Protein 7PT5 (pdb70)

Sequence (118 aa):
GDLKRSLRNLEQVLRLLNYPEEVDCVGLIKGDPAASLPIISYSFTSYSPYVTELIESNVENDLRFIDAVYKLLRDQFNYKPILTKKQFIQCGFAEWKIQIVCDILNCVKKHKELSSLQ

Solvent-accessible surface area: 7388 Å² total

B-factor: mean 103.08, std 33.43, range [52.42, 224.09]

InterPro domains:
  IPR029157 Centrosomal CEP44 domain [PF15007] (5-128)
  IPR033603 Centrosomal protein of 44kDa [PTHR31477] (1-388)

Nearest PDB structures (foldseek):
  7pt5-assembly1_A  TM=1.009E+00  e=4.781E-17  Homo sapiens
  3hop-assembly2_B  TM=5.836E-01  e=2.864E+00  Homo sapiens

Foldseek 3Di:
DDQVVLVVLLVVLCVVQVPPDDAPVVCLVFLALVRLLVLLVCLQCPRAPQSVVVLVPDDDVCLRVLVSLQVCCCPPQVDHQPDDSVSNNDTDPSSSSSVVSSVSSVSSVSRVVRVVVD

Secondary structure (DSSP, 8-state):
--HHHHHHHHHHHHHHHT--SP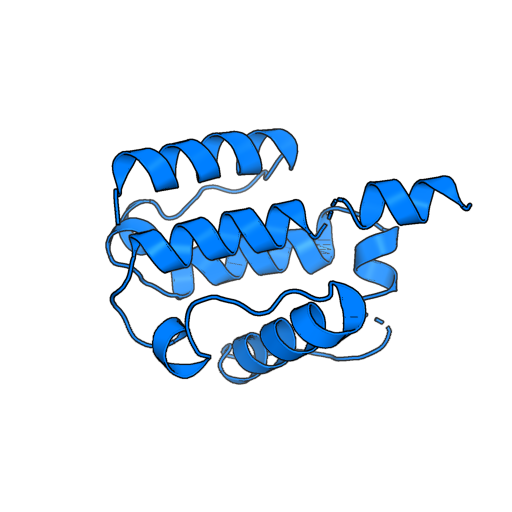P-HHHHHTT-HHHHHHHHHHIIIII-HHHHHH--------HHHHHHHHHHHHHTS----SS-HHHHHSS--HHHHHHHHHHHHHH--HHHHHHH--

Organism: Homo sapiens (NCBI:txid9606)

GO terms:
  GO:0008017 microtubule binding (F, IDA)
  GO:0000922 spindle pole (C, IDA)
  GO:0005813 centrosome (C, IDA)
  GO:0005814 centriole (C, IDA)
  GO:0007099 centriole replication (P, IDA)
  GO:0030496 midbody (C, TAS)
  GO:0010457 centriole-centriole cohesion (P, IMP)
  GO:0007098 centrosome cycle (P, IMP)
  GO:0005515 protein binding (F, IPI)
  GO:0036064 ciliary basal body (C, IDA)

Structure (mmCIF, N/CA/C/O backbone):
data_7PT5
#
_entry.id   7PT5
#
_cell.length_a   33.949
_cell.length_b   33.949
_cell.length_c   243.359
_cell.angle_alpha   90.000
_cell.angle_beta   90.000
_cell.angle_gamma   90.000
#
_symmetry.space_group_name_H-M   'P 41 21 2'
#
loop_
_entity.id
_entity.type
_entity.pdbx_description
1 polymer 'Centrosomal protein of 44 kDa'
2 water water
#
loop_
_atom_site.group_PDB
_atom_site.id
_atom_site.type_symbol
_atom_site.label_atom_id
_atom_site.label_alt_id
_atom_site.label_comp_id
_atom_site.label_asym_id
_atom_site.label_entity_id
_atom_site.label_seq_id
_atom_site.pdbx_PDB_ins_code
_atom_site.Cartn_x
_atom_site.Cartn_y
_atom_site.Cartn_z
_atom_site.occupancy
_atom_site.B_iso_or_equiv
_atom_site.auth_seq_id
_atom_site.auth_comp_id
_atom_site.auth_asym_id
_atom_site.auth_atom_id
_atom_site.pdbx_PDB_model_num
ATOM 1 N N . GLY A 1 9 ? 10.78290 40.89147 6.93011 1.000 130.99816 4 GLY A N 1
ATOM 2 C CA . GLY A 1 9 ? 9.52405 40.28281 6.53104 1.000 123.41965 4 GLY A CA 1
ATOM 3 C C . GLY A 1 9 ? 9.33205 40.29630 5.02801 1.000 122.35028 4 GLY A C 1
ATOM 4 O O . GLY A 1 9 ? 9.07665 41.34143 4.43542 1.000 127.68397 4 GLY A O 1
ATOM 5 N N . ASP A 1 10 ? 9.47606 39.12617 4.41285 1.000 117.72788 5 ASP A N 1
ATOM 6 C CA . ASP A 1 10 ? 9.23442 38.94731 2.98508 1.000 105.04500 5 ASP A CA 1
ATOM 7 C C . ASP A 1 10 ? 8.28735 37.76440 2.85509 1.000 88.98238 5 ASP A C 1
ATOM 8 O O . ASP A 1 10 ? 8.70829 36.61693 3.00832 1.000 89.56114 5 ASP A O 1
ATOM 13 N N . LEU A 1 11 ? 7.01488 38.04657 2.57496 1.000 81.24205 6 LEU A N 1
ATOM 14 C CA . LEU A 1 11 ? 6.01346 36.98609 2.56138 1.000 74.36204 6 LEU A CA 1
ATOM 15 C C . LEU A 1 11 ? 6.35956 35.90448 1.54530 1.000 66.29833 6 LEU A C 1
ATOM 16 O O . LEU A 1 11 ? 6.21095 34.70899 1.82614 1.000 64.19089 6 LEU A O 1
ATOM 21 N N . LYS A 1 12 ? 6.85457 36.30258 0.37220 1.000 66.84288 7 LYS A N 1
ATOM 22 C CA . LYS A 1 12 ? 7.15292 35.33083 -0.67339 1.000 69.07226 7 LYS A CA 1
ATOM 23 C C . LYS A 1 12 ? 8.28847 34.40484 -0.25585 1.000 73.55798 7 LYS A C 1
ATOM 24 O O . LYS A 1 12 ? 8.19877 33.18539 -0.43381 1.000 78.20500 7 LYS A O 1
ATOM 30 N N . ARG A 1 13 ? 9.36439 34.96704 0.30547 1.000 80.25450 8 ARG A N 1
ATOM 31 C CA . ARG A 1 13 ? 10.46971 34.14346 0.78696 1.000 77.70515 8 ARG A CA 1
ATOM 32 C C . ARG A 1 13 ? 9.99528 33.14688 1.83660 1.000 72.03248 8 ARG A C 1
ATOM 33 O O . ARG A 1 13 ? 10.29197 31.95096 1.74561 1.000 71.21045 8 ARG A O 1
ATOM 41 N N . SER A 1 14 ? 9.24386 33.61800 2.83176 1.000 64.10527 9 SER A N 1
ATOM 42 C CA . SER A 1 14 ? 8.82307 32.73915 3.91769 1.000 64.58595 9 SER A CA 1
ATOM 43 C C . SER A 1 14 ? 7.94999 31.60398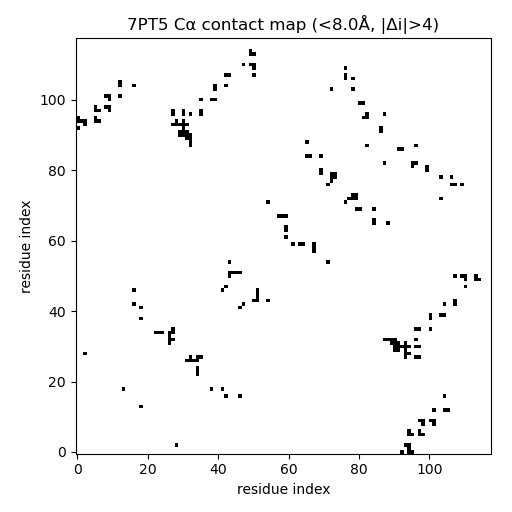 3.40049 1.000 60.22299 9 SER A C 1
ATOM 44 O O . SER A 1 14 ? 8.14738 30.43888 3.76708 1.000 65.91815 9 SER A O 1
ATOM 47 N N . LEU A 1 15 ? 6.98105 31.92540 2.54136 1.000 60.93773 10 LEU A N 1
ATOM 48 C CA . LEU A 1 15 ? 6.11871 30.89231 1.97489 1.000 60.85482 10 LEU A CA 1
ATOM 49 C C . LEU A 1 15 ? 6.91981 29.87287 1.17010 1.000 63.54707 10 LEU A C 1
ATOM 50 O O . LEU A 1 15 ? 6.60635 28.67772 1.18021 1.000 69.72611 10 LEU A O 1
ATOM 55 N N . ARG A 1 16 ? 7.94554 30.32328 0.45035 1.000 61.30582 11 ARG A N 1
ATOM 56 C CA . ARG A 1 16 ? 8.77993 29.37748 -0.28088 1.000 67.81389 11 ARG A CA 1
ATOM 57 C C . ARG A 1 16 ? 9.61534 28.52263 0.66641 1.000 72.03632 11 ARG A C 1
ATOM 58 O O . ARG A 1 16 ? 9.86437 27.34482 0.39066 1.000 72.10042 11 ARG A O 1
ATOM 66 N N . ASN A 1 17 ? 10.07057 29.09875 1.77902 1.000 71.03048 12 ASN A N 1
ATOM 67 C CA . ASN A 1 17 ? 10.77204 28.30187 2.77731 1.000 73.88262 12 ASN A CA 1
ATOM 68 C C . ASN A 1 17 ? 9.84419 27.25752 3.38247 1.000 70.92320 12 ASN A C 1
ATOM 69 O O . ASN A 1 17 ? 10.26721 26.13304 3.67179 1.000 72.87494 12 ASN A O 1
ATOM 74 N N . LEU A 1 18 ? 8.56986 27.60835 3.57168 1.000 66.82712 13 LEU A N 1
ATOM 75 C CA . LEU A 1 18 ? 7.63102 26.66461 4.17067 1.000 64.36079 13 LEU A CA 1
ATOM 76 C C . LEU A 1 18 ? 7.29634 25.53320 3.20900 1.000 72.48154 13 LEU A C 1
ATOM 77 O O . LEU A 1 18 ? 7.20636 24.37116 3.62020 1.000 75.74332 13 LEU A O 1
ATOM 82 N N . GLU A 1 19 ? 7.10108 25.85806 1.92594 1.000 73.63810 14 GLU A N 1
ATOM 83 C CA . GLU A 1 19 ? 6.87322 24.83231 0.91047 1.000 71.62185 14 GLU A CA 1
ATOM 84 C C . GLU A 1 19 ? 8.02770 23.83842 0.86190 1.000 72.80516 14 GLU A C 1
ATOM 85 O O . GLU A 1 19 ? 7.81117 22.62108 0.82388 1.000 71.61241 14 GLU A O 1
ATOM 91 N N . GLN A 1 20 ? 9.26376 24.33764 0.87353 1.000 83.23581 15 GLN A N 1
ATOM 92 C CA . GLN A 1 20 ? 10.41048 23.43637 0.85670 1.000 90.11975 15 GLN A CA 1
ATOM 93 C C . GLN A 1 20 ? 10.45918 22.58280 2.11883 1.000 87.28113 15 GLN A C 1
ATOM 94 O O . GLN A 1 20 ? 10.76443 21.38479 2.05668 1.000 90.09949 15 GLN A O 1
ATOM 100 N N . VAL A 1 21 ? 10.15110 23.18208 3.26996 1.000 75.70671 16 VAL A N 1
ATOM 101 C CA . VAL A 1 21 ? 10.22668 22.46226 4.53630 1.000 74.26953 16 VAL A CA 1
ATOM 102 C C . VAL A 1 21 ? 9.08738 21.45714 4.65413 1.000 73.95216 16 V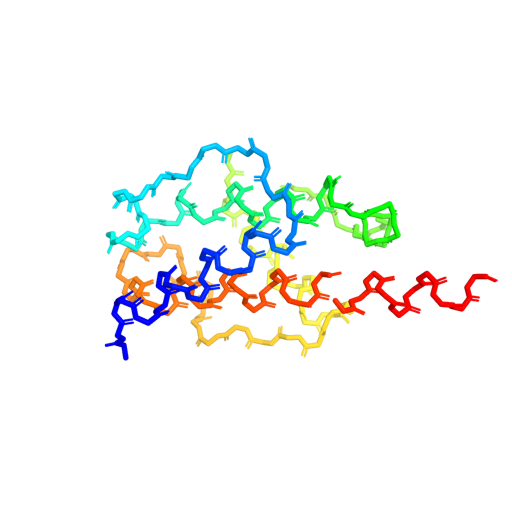AL A C 1
ATOM 103 O O . VAL A 1 21 ? 9.29232 20.31572 5.08195 1.000 79.68484 16 VAL A O 1
ATOM 107 N N . LEU A 1 22 ? 7.87275 21.85650 4.27385 1.000 68.36540 17 LEU A N 1
ATOM 108 C CA . LEU A 1 22 ? 6.76975 20.90480 4.23986 1.000 65.19863 17 LEU A CA 1
ATOM 109 C C . LEU A 1 22 ? 7.05116 19.76218 3.28139 1.000 70.39740 17 LEU A C 1
ATOM 110 O O . LEU A 1 22 ? 6.58337 18.63849 3.49707 1.000 71.28168 17 LEU A O 1
ATOM 115 N N . ARG A 1 23 ? 7.79459 20.02758 2.21053 1.000 75.50393 18 ARG A N 1
ATOM 116 C CA . ARG A 1 23 ? 8.13432 18.95286 1.29062 1.000 85.36164 18 ARG A CA 1
ATOM 117 C C . ARG A 1 23 ? 9.08950 17.96725 1.94951 1.000 85.93417 18 ARG A C 1
ATOM 118 O O . ARG A 1 23 ? 8.88317 16.75314 1.88886 1.000 88.18666 18 ARG A O 1
ATOM 126 N N . LEU A 1 24 ? 10.13198 18.47393 2.60624 1.000 85.46189 19 LEU A N 1
ATOM 127 C CA . LEU A 1 24 ? 11.09048 17.58985 3.25954 1.000 92.02339 19 LEU A CA 1
ATOM 128 C C . LEU A 1 24 ? 10.44726 16.79909 4.39382 1.000 96.53595 19 LEU A C 1
ATOM 129 O O . LEU A 1 24 ? 10.81606 15.64306 4.62805 1.000 99.02976 19 LEU A O 1
ATOM 134 N N . LEU A 1 25 ? 9.47934 17.39520 5.09769 1.000 91.95623 20 LEU A N 1
ATOM 135 C CA . LEU A 1 25 ? 8.77562 16.71296 6.18120 1.000 80.99765 20 LEU A CA 1
ATOM 136 C C . LEU A 1 25 ? 7.72185 15.72840 5.68476 1.000 82.67424 20 LEU A C 1
ATOM 137 O O . LEU A 1 25 ? 7.23567 14.90718 6.47689 1.000 83.80088 20 LEU A O 1
ATOM 142 N N . ASN A 1 26 ? 7.37092 15.79013 4.39760 1.000 90.45516 21 ASN A N 1
ATOM 143 C CA . ASN A 1 26 ? 6.27633 15.00158 3.83331 1.000 94.60127 21 ASN A CA 1
ATOM 144 C C . ASN A 1 26 ? 4.96823 15.26775 4.57531 1.000 89.15105 21 ASN A C 1
ATOM 145 O O . ASN A 1 26 ? 4.22650 14.34737 4.92607 1.000 92.51108 21 ASN A O 1
ATOM 150 N N . TYR A 1 27 ? 4.68624 16.54131 4.80693 1.000 82.03718 22 TYR A N 1
ATOM 151 C CA . TYR A 1 27 ? 3.43865 16.92952 5.44721 1.000 76.72930 22 TYR A CA 1
ATOM 152 C C . TYR A 1 27 ? 2.25928 16.53642 4.55872 1.000 75.47595 22 TYR A C 1
ATOM 153 O O . TYR A 1 27 ? 2.15499 17.03763 3.42916 1.000 78.53381 22 TYR A O 1
ATOM 162 N N . PRO A 1 28 ? 1.36193 15.66700 5.01684 1.000 74.47321 23 PRO A N 1
ATOM 163 C CA . PRO A 1 28 ? 0.31950 15.11158 4.14162 1.000 77.86975 23 PRO A CA 1
ATOM 164 C C . PRO A 1 28 ? -1.00567 15.85801 4.14007 1.000 80.30183 23 PRO A C 1
ATOM 165 O O . PRO A 1 28 ? -1.91802 15.44771 3.41536 1.000 88.81971 23 PRO A O 1
ATOM 169 N N . GLU A 1 29 ? -1.15267 16.92277 4.91215 1.000 80.77702 24 GLU A N 1
ATOM 170 C CA . GLU A 1 29 ? -2.42215 17.62534 4.99693 1.000 84.66582 24 GLU A CA 1
ATOM 171 C C . GLU A 1 29 ? -2.41946 18.87554 4.12578 1.000 86.01303 24 GLU A C 1
ATOM 172 O O . GLU A 1 29 ? -1.37562 19.34793 3.66783 1.000 82.92073 24 GLU A O 1
ATOM 178 N N . GLU A 1 30 ? -3.61601 19.40585 3.89497 1.000 94.29662 25 GLU A N 1
ATOM 179 C CA . GLU A 1 30 ? -3.74755 20.66002 3.17293 1.000 95.25220 25 GLU A CA 1
ATOM 180 C C . GLU A 1 30 ? -3.47863 21.83472 4.10333 1.000 87.21031 25 GLU A C 1
ATOM 181 O O . GLU A 1 30 ? -3.83821 21.81451 5.28372 1.000 85.60004 25 GLU A O 1
ATOM 187 N N . VAL A 1 31 ? -2.85209 22.86569 3.55335 1.000 80.04149 26 VAL A N 1
ATOM 188 C CA . VAL A 1 31 ? -2.34807 23.99786 4.31728 1.000 74.96308 26 VAL A CA 1
ATOM 189 C C . VAL A 1 31 ? -3.29772 25.17208 4.15016 1.000 79.38019 26 VAL A C 1
ATOM 190 O O . VAL A 1 31 ? -3.71124 25.49070 3.02778 1.000 84.88051 26 VAL A O 1
ATOM 194 N N . ASP A 1 32 ? -3.64980 25.81092 5.26681 1.000 79.81892 27 ASP A N 1
ATOM 195 C CA . ASP A 1 32 ? -4.51605 26.98441 5.23566 1.000 83.10638 27 ASP A CA 1
ATOM 196 C C . ASP A 1 32 ? -3.74099 28.20003 4.73524 1.000 83.26247 27 ASP A C 1
ATOM 197 O O . ASP A 1 32 ? -3.24695 28.99906 5.53775 1.000 85.47379 27 ASP A O 1
ATOM 202 N N . CYS A 1 33 ? -3.65701 28.36549 3.41379 1.000 88.37599 28 CYS A N 1
ATOM 203 C CA . CYS A 1 33 ? -2.83156 29.42320 2.84834 1.000 86.25024 28 CYS A CA 1
ATOM 204 C C . CYS A 1 33 ? -3.31817 30.79774 3.28599 1.000 84.36713 28 CYS A C 1
ATOM 205 O O . CYS A 1 33 ? -2.50666 31.67434 3.59529 1.000 82.78220 28 CYS A O 1
ATOM 208 N N . VAL A 1 34 ? -4.63675 31.00257 3.33061 1.000 81.32423 29 VAL A N 1
ATOM 209 C CA . VAL A 1 34 ? -5.17249 32.31357 3.69350 1.000 85.76602 29 VAL A CA 1
ATOM 210 C C . VAL A 1 34 ? -4.84337 32.64720 5.14325 1.000 84.93838 29 VAL A C 1
ATOM 211 O O . VAL A 1 34 ? -4.51397 33.79420 5.47385 1.000 85.97737 29 VAL A O 1
ATOM 215 N N . GLY A 1 35 ? -4.91737 31.65220 6.02907 1.000 80.47815 30 GLY A N 1
ATOM 216 C CA . GLY A 1 35 ? -4.62315 31.90180 7.43025 1.000 76.34410 30 GLY A CA 1
ATOM 217 C C . GLY A 1 35 ? -3.16584 32.24622 7.67702 1.000 72.05049 30 GLY A C 1
ATOM 218 O O . GLY A 1 35 ? -2.85584 33.11951 8.49240 1.000 75.12458 30 GLY A O 1
ATOM 219 N N . LEU A 1 36 ? -2.25160 31.56127 6.98649 1.000 64.05955 31 LEU A N 1
ATOM 220 C CA . LEU A 1 36 ? -0.83105 31.85765 7.14661 1.000 62.80445 31 LEU A CA 1
ATOM 221 C C . LEU A 1 36 ? -0.50824 33.27632 6.70013 1.000 66.38552 31 LEU A C 1
ATOM 222 O O . LEU A 1 36 ? 0.27167 33.98178 7.35222 1.000 74.61856 31 LEU A O 1
ATOM 227 N N . ILE A 1 37 ? -1.07298 33.70043 5.57160 1.000 64.49250 32 ILE A N 1
ATOM 228 C CA . ILE A 1 37 ? -0.80030 35.04519 5.08136 1.000 72.54506 32 ILE A CA 1
ATOM 229 C C . ILE A 1 37 ? -1.31464 36.08517 6.06585 1.000 77.45323 32 ILE A C 1
ATOM 230 O O . ILE A 1 37 ? -0.68118 37.12603 6.27965 1.000 78.13193 32 ILE A O 1
ATOM 235 N N . LYS A 1 38 ? -2.44842 35.81499 6.70197 1.000 77.82493 33 LYS A N 1
ATOM 236 C CA . LYS A 1 38 ? -2.98914 36.76029 7.66727 1.000 86.32360 33 LYS A CA 1
ATOM 237 C C . LYS A 1 38 ? -2.37719 36.60207 9.05412 1.000 90.71923 33 LYS A C 1
ATOM 238 O O . LYS A 1 38 ? -2.83984 37.25904 9.99538 1.000 93.86672 33 LYS A O 1
ATOM 244 N N . GLY A 1 39 ? -1.34742 35.76633 9.19323 1.000 85.39804 34 GLY A N 1
ATOM 245 C CA . GLY A 1 39 ? -0.72945 35.55670 10.48488 1.000 85.18064 34 GLY A CA 1
ATOM 246 C C . GLY A 1 39 ? -1.62347 34.88825 11.49848 1.000 86.38713 34 GLY A C 1
ATOM 247 O O . GLY A 1 39 ? -1.41944 35.05870 12.70430 1.000 90.63599 34 GLY A O 1
ATOM 248 N N . ASP A 1 40 ? -2.61694 34.14275 11.04546 1.000 86.87543 35 ASP A N 1
ATOM 249 C CA . ASP A 1 40 ? -3.52728 33.47334 11.95895 1.000 89.71228 35 ASP A CA 1
ATOM 250 C C . ASP A 1 40 ? -2.81976 32.29440 12.61406 1.000 87.52431 35 ASP A C 1
ATOM 251 O O . ASP A 1 40 ? -2.33191 31.40531 11.90332 1.000 89.80990 35 ASP A O 1
ATOM 256 N N . PRO A 1 41 ? -2.72621 32.24737 13.94508 1.000 88.86879 36 PRO A N 1
ATOM 257 C CA . PRO A 1 41 ? -2.10231 31.08046 14.59047 1.000 87.32258 36 PRO A CA 1
ATOM 258 C C . PRO A 1 41 ? -2.75745 29.76760 14.20820 1.000 93.87921 36 PRO A C 1
ATOM 259 O O . PRO A 1 41 ? -2.06571 28.74692 14.08587 1.000 91.33201 36 PRO A O 1
ATOM 263 N N . ALA A 1 42 ? -4.07592 29.77630 13.99151 1.000 97.41190 37 ALA A N 1
ATOM 264 C CA . ALA A 1 42 ? -4.81345 28.55844 13.67418 1.000 90.51724 37 ALA A CA 1
ATOM 265 C C . ALA A 1 42 ? -4.30162 27.86940 12.41815 1.000 81.33220 37 ALA A C 1
ATOM 266 O O . ALA A 1 42 ? -4.58438 26.68289 12.22044 1.000 79.57235 37 ALA A O 1
ATOM 268 N N . ALA A 1 43 ? -3.57216 28.58226 11.56012 1.000 73.71558 38 ALA A N 1
ATOM 269 C CA . ALA A 1 43 ? -2.98959 27.96777 10.37756 1.000 72.23870 38 ALA A CA 1
ATOM 270 C C . ALA A 1 43 ? -1.62268 27.35604 10.64254 1.000 66.14979 38 ALA A C 1
ATOM 271 O O . ALA A 1 43 ? -1.18588 26.48878 9.87519 1.000 66.66650 38 ALA A O 1
ATOM 273 N N . SER A 1 44 ? -0.94764 27.78131 11.70989 1.000 66.22133 39 SER A N 1
ATOM 274 C CA . SER A 1 44 ? 0.36796 27.26548 12.06563 1.000 63.43400 39 SER A CA 1
ATOM 275 C C . SER A 1 44 ? 0.28904 26.08779 13.02798 1.000 66.30001 39 SER A C 1
ATOM 276 O O . SER A 1 44 ? 1.08107 25.14436 12.92288 1.000 73.18222 39 SER A O 1
ATOM 279 N N . LEU A 1 45 ? -0.65230 26.12080 13.96627 1.000 66.86202 40 LEU A N 1
ATOM 280 C CA . LEU A 1 45 ? -0.69352 25.08313 14.99154 1.000 70.59684 40 LEU A CA 1
ATOM 281 C C . LEU A 1 45 ? -0.84737 23.66665 14.43936 1.000 70.09387 40 LEU A C 1
ATOM 282 O O . LEU A 1 45 ? -0.12250 22.77897 14.91560 1.000 78.09541 40 LEU A O 1
ATOM 287 N N . PRO A 1 46 ? -1.73255 23.37804 13.47475 1.000 68.60821 41 PRO A N 1
ATOM 288 C CA . PRO A 1 46 ? -1.80100 21.99704 12.96332 1.000 67.73374 41 PRO A CA 1
ATOM 289 C C . PRO A 1 46 ? -0.50139 21.51306 12.34357 1.000 65.41259 41 PRO A C 1
ATOM 290 O O . PRO A 1 46 ? -0.20369 20.31505 12.41910 1.000 73.16724 41 PRO A O 1
ATOM 294 N N . ILE A 1 47 ? 0.27810 22.40179 11.72553 1.000 63.00561 42 ILE A N 1
ATOM 295 C CA . ILE A 1 47 ? 1.54749 21.99152 11.13288 1.000 60.10813 42 ILE A CA 1
ATOM 296 C C . ILE A 1 47 ? 2.55716 21.64972 12.21955 1.000 63.30639 42 ILE A C 1
ATOM 297 O O . ILE A 1 47 ? 3.21406 20.60324 12.16929 1.000 65.28548 42 ILE A O 1
ATOM 302 N N . ILE A 1 48 ? 2.72434 22.54661 13.19792 1.000 62.45031 43 ILE A N 1
ATOM 303 C CA . ILE A 1 48 ? 3.59589 22.25205 14.33051 1.000 66.32940 43 ILE A CA 1
ATOM 304 C C . ILE A 1 48 ? 3.13627 20.97734 15.02131 1.000 72.54998 43 ILE A C 1
ATOM 305 O O . ILE A 1 48 ? 3.93974 20.07959 15.31295 1.000 75.27030 43 ILE A O 1
ATOM 310 N N . SER A 1 49 ? 1.82972 20.86762 15.27160 1.000 71.93694 44 SER A N 1
ATOM 311 C CA . SER A 1 49 ? 1.30368 19.69386 15.96204 1.000 78.00090 44 SER A CA 1
ATOM 312 C C . SER A 1 49 ? 1.63448 18.41348 15.20880 1.000 74.07203 44 SER A C 1
ATOM 313 O O . SER A 1 49 ? 2.03091 17.41337 15.81954 1.000 74.77251 44 SER A O 1
ATOM 316 N N . TYR A 1 50 ? 1.48247 18.42283 13.88219 1.000 66.15108 45 TYR A N 1
ATOM 317 C CA . TYR A 1 50 ? 1.81094 17.22916 13.10704 1.000 70.06967 45 TYR A CA 1
ATOM 318 C C . TYR A 1 50 ? 3.27471 16.84295 13.28097 1.000 66.58679 45 TYR A C 1
ATOM 319 O O . TYR A 1 50 ? 3.59686 15.65919 13.43272 1.000 65.72179 45 TYR A O 1
ATOM 328 N N . SER A 1 51 ? 4.17525 17.83264 13.26739 1.000 65.68281 46 SER A N 1
ATOM 329 C CA . SER A 1 51 ? 5.59849 17.52882 13.37078 1.000 69.02653 46 SER A CA 1
ATOM 330 C C . SER A 1 51 ? 5.95462 16.96714 14.74322 1.000 73.20370 46 SER A C 1
ATOM 331 O O . SER A 1 51 ? 6.94111 16.23319 14.87452 1.000 76.88614 46 SER A O 1
ATOM 334 N N . PHE A 1 52 ? 5.16007 17.28007 15.77035 1.000 67.61925 47 PHE A N 1
ATOM 335 C CA . PHE A 1 52 ? 5.42794 16.75185 17.10583 1.000 74.94779 47 PHE A CA 1
ATOM 336 C C . PHE A 1 52 ? 4.83605 15.36256 17.31197 1.000 76.46946 47 PHE A C 1
ATOM 337 O O . PHE A 1 52 ? 5.42023 14.54976 18.03506 1.000 85.10004 47 PHE A O 1
ATOM 345 N N . THR A 1 53 ? 3.68943 15.07162 16.69738 1.000 79.39571 48 THR A N 1
ATOM 346 C CA . THR A 1 53 ? 2.94424 13.84927 16.98040 1.000 88.09033 48 THR A CA 1
ATOM 347 C C . THR A 1 53 ? 3.11063 12.75973 15.93387 1.000 82.06027 48 THR A C 1
ATOM 348 O O . THR A 1 53 ? 2.97180 11.58123 16.26611 1.000 86.81897 48 THR A O 1
ATOM 352 N N . SER A 1 54 ? 3.39068 13.10981 14.68083 1.000 77.06461 49 SER A N 1
ATOM 353 C CA . SER A 1 54 ? 3.26142 12.15103 13.59356 1.000 78.44493 49 SER A CA 1
ATOM 354 C C . SER A 1 54 ? 4.47831 12.03687 12.68785 1.000 79.87286 49 SER A C 1
ATOM 355 O O . SER A 1 54 ? 4.50358 11.13306 11.84787 1.000 83.02325 49 SER A O 1
ATOM 358 N N . TYR A 1 55 ? 5.47694 12.91105 12.81441 1.000 79.34202 50 TYR A N 1
ATOM 359 C CA . TYR A 1 55 ? 6.60931 12.85615 11.89711 1.000 71.82156 50 TYR A CA 1
ATOM 360 C C . TYR A 1 55 ? 7.57181 11.73696 12.26830 1.000 77.98551 50 TYR A C 1
ATOM 361 O O . TYR A 1 55 ? 7.76762 10.79438 11.49480 1.000 84.34948 50 TYR A O 1
ATOM 370 N N . SER A 1 56 ? 8.17339 11.81313 13.45555 1.000 78.08090 51 SER A N 1
ATOM 371 C CA . SER A 1 56 ? 9.15503 10.80761 13.82755 1.000 83.70946 51 SER A CA 1
ATOM 372 C C . SER A 1 56 ? 8.71900 10.05996 15.08150 1.000 88.44738 51 SER A C 1
ATOM 373 O O . SER A 1 56 ? 8.13529 10.65997 15.98594 1.000 90.90666 51 SER A O 1
ATOM 376 N N . PRO A 1 57 ? 8.97144 8.75527 15.16714 1.000 91.67869 52 PRO A N 1
ATOM 377 C CA . PRO A 1 57 ? 8.69594 8.06068 16.43205 1.000 97.36700 52 PRO A CA 1
ATOM 378 C C . PRO A 1 57 ? 9.66759 8.43370 17.53559 1.000 102.91359 52 PRO A C 1
ATOM 379 O O . PRO A 1 57 ? 9.32211 8.31129 18.71674 1.000 109.82114 52 PRO A O 1
ATOM 383 N N . TYR A 1 58 ? 10.87207 8.88818 17.18378 1.000 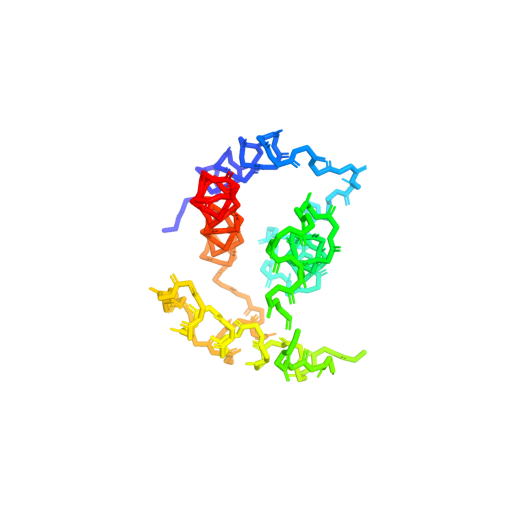106.29097 53 TYR A N 1
ATOM 384 C CA . TYR A 1 58 ? 11.85914 9.25698 18.19295 1.000 109.26262 53 TYR A CA 1
ATOM 385 C C . TYR A 1 58 ? 11.56179 10.63390 18.76926 1.000 103.22219 53 TYR A C 1
ATOM 386 O O . TYR A 1 58 ? 11.61142 10.83598 19.98783 1.000 108.87987 53 TYR A O 1
ATOM 395 N N . VAL A 1 59 ? 11.27346 11.60110 17.90290 1.000 92.16701 54 VAL A N 1
ATOM 396 C CA . VAL A 1 59 ? 10.91093 12.92992 18.37723 1.000 91.77544 54 VAL A CA 1
ATOM 397 C C . VAL A 1 59 ? 9.63193 12.86444 19.20265 1.000 97.80151 54 VAL A C 1
ATOM 398 O O . VAL A 1 59 ? 9.53772 13.46706 20.28017 1.000 105.53266 54 VAL A O 1
ATOM 402 N N . THR A 1 60 ? 8.64420 12.09728 18.73038 1.000 96.55704 55 THR A N 1
ATOM 403 C CA . THR A 1 60 ? 7.35009 12.03601 19.40409 1.000 95.82807 55 THR A CA 1
ATOM 404 C C . THR A 1 60 ? 7.44885 11.31905 20.74899 1.000 99.72923 55 THR A C 1
ATOM 405 O O . THR A 1 60 ? 6.73827 11.67238 21.69659 1.000 100.63989 55 THR A O 1
ATOM 409 N N . GLU A 1 61 ? 8.33288 10.32380 20.86440 1.000 101.86658 56 GLU A N 1
ATOM 410 C CA . GLU A 1 61 ? 8.51146 9.65533 22.15256 1.000 111.51737 56 GLU A CA 1
ATOM 411 C C . GLU A 1 61 ? 9.11863 10.60107 23.18150 1.000 110.70430 56 GLU A C 1
ATOM 412 O O . GLU A 1 61 ? 8.71784 10.60426 24.35246 1.000 116.79653 56 GLU A O 1
ATOM 418 N N . LEU A 1 62 ? 10.08964 11.41089 22.75792 1.000 106.39337 57 LEU A N 1
ATOM 419 C CA . LEU A 1 62 ? 10.68440 12.40134 23.64727 1.000 113.52040 57 LEU A CA 1
ATOM 420 C C . LEU A 1 62 ? 9.65496 13.42322 24.11371 1.000 113.80981 57 LEU A C 1
ATOM 421 O O . LEU A 1 62 ? 9.62772 13.79313 25.29324 1.000 124.75481 57 LEU A O 1
ATOM 426 N N . ILE A 1 63 ? 8.79879 13.88633 23.20328 1.000 104.30013 58 ILE A N 1
ATOM 427 C CA . ILE A 1 63 ? 7.85182 14.94364 23.53771 1.000 124.11142 58 ILE A CA 1
ATOM 428 C C . ILE A 1 63 ? 6.75736 14.41848 24.45768 1.000 156.78173 58 ILE A C 1
ATOM 429 O O . ILE A 1 63 ? 6.40457 15.06251 25.45271 1.000 152.21576 58 ILE A O 1
ATOM 442 N N . GLU A 1 65 ? 6.81953 12.23205 26.56549 1.000 188.43890 60 GLU A N 1
ATOM 443 C CA . GLU A 1 65 ? 7.32317 11.80061 27.85800 1.000 161.74956 60 GLU A CA 1
ATOM 444 C C . GLU A 1 65 ? 7.28765 12.90370 28.90782 1.000 154.09625 60 GLU A C 1
ATOM 445 O O . GLU A 1 65 ? 7.40289 12.60878 30.10202 1.000 161.71851 60 GLU A O 1
ATOM 451 N N . SER A 1 66 ? 7.12127 14.16041 28.50240 1.000 149.46048 61 SER A N 1
ATOM 452 C CA . SER A 1 66 ? 7.21041 15.28830 29.42564 1.000 168.54478 61 SER A CA 1
ATOM 453 C C . SER A 1 66 ? 5.86878 15.97635 29.61214 1.000 186.62528 61 SER A C 1
ATOM 454 O O . SER A 1 66 ? 5.30541 15.94541 30.71050 1.000 184.44612 61 SER A O 1
ATOM 457 N N . ASN A 1 67 ? 5.32487 16.60682 28.57295 1.000 196.68710 62 ASN A N 1
ATOM 458 C CA . ASN A 1 67 ? 4.16331 17.47377 28.70418 1.000 199.10595 62 ASN A CA 1
ATOM 459 C C . ASN A 1 67 ? 2.99333 16.95322 27.87576 1.000 197.73150 62 ASN A C 1
ATOM 460 O O . ASN A 1 67 ? 3.18103 16.30805 26.84010 1.000 192.89494 62 ASN A O 1
ATOM 465 N N . VAL A 1 68 ? 1.77956 17.24860 28.34457 1.000 198.85072 63 VAL A N 1
ATOM 466 C CA . VAL A 1 68 ? 0.53742 16.88038 27.67321 1.000 181.05597 63 VAL A CA 1
ATOM 467 C C . VAL A 1 68 ? -0.23729 18.15468 27.36160 1.000 170.00255 63 VAL A C 1
ATOM 468 O O . VAL A 1 68 ? -0.24969 19.09128 28.16780 1.000 172.18112 63 VAL A O 1
ATOM 472 N N . GLU A 1 69 ? -0.87902 18.18562 26.19282 1.000 162.46245 64 GLU A N 1
ATOM 473 C CA . GLU A 1 69 ? -1.64103 19.34745 25.71904 1.000 152.32325 64 GLU A CA 1
ATOM 474 C C . GLU A 1 69 ? -2.54790 19.95805 26.78160 1.000 157.15416 64 GLU A C 1
ATOM 475 O O . GLU A 1 69 ? -3.18769 20.98230 26.54447 1.000 156.71404 64 GLU A O 1
ATOM 481 N N . ASN A 1 74 ? -8.81983 23.57945 22.14311 1.000 171.49624 69 ASN A N 1
ATOM 482 C CA . ASN A 1 74 ? -8.32467 24.69566 22.94136 1.000 177.98354 69 ASN A CA 1
ATOM 483 C C . ASN A 1 74 ? -6.80105 24.65812 23.02434 1.000 179.02139 69 ASN A C 1
ATOM 484 O O . ASN A 1 74 ? -6.22114 23.72312 23.57928 1.000 175.44755 69 ASN A O 1
ATOM 489 N N . ASP A 1 75 ? -6.15953 25.69032 22.47176 1.000 181.88348 70 ASP A N 1
ATOM 490 C CA . ASP A 1 75 ? -4.71787 25.68757 22.25302 1.000 175.52727 70 ASP A CA 1
ATOM 491 C C . ASP A 1 75 ? -3.99132 26.83775 22.94147 1.000 175.38858 70 ASP A C 1
ATOM 492 O O . ASP A 1 75 ? -2.86513 27.16491 22.54572 1.000 170.29287 70 ASP A O 1
ATOM 497 N N . LEU A 1 76 ? -4.59646 27.46673 23.95204 1.000 178.28291 71 LEU A N 1
ATOM 498 C CA . LEU A 1 76 ? -3.86601 28.47191 24.71733 1.000 170.20450 71 LEU A CA 1
ATOM 499 C C . LEU A 1 76 ? -2.72695 27.83134 25.49906 1.000 162.13275 71 LEU A C 1
ATOM 500 O O . LEU A 1 76 ? -1.64738 28.41906 25.63360 1.000 162.21659 71 LEU A O 1
ATOM 505 N N . ARG A 1 77 ? -2.94802 26.62011 26.01697 1.000 160.30238 72 ARG A N 1
ATOM 506 C CA . ARG A 1 77 ? -1.86245 25.87295 26.64111 1.000 149.93964 72 ARG A CA 1
ATOM 507 C C . ARG A 1 77 ? -0.93195 25.27642 25.59516 1.000 130.32578 72 ARG A C 1
ATOM 508 O O . ARG A 1 77 ? 0.25461 25.06449 25.86792 1.000 129.45477 72 ARG A 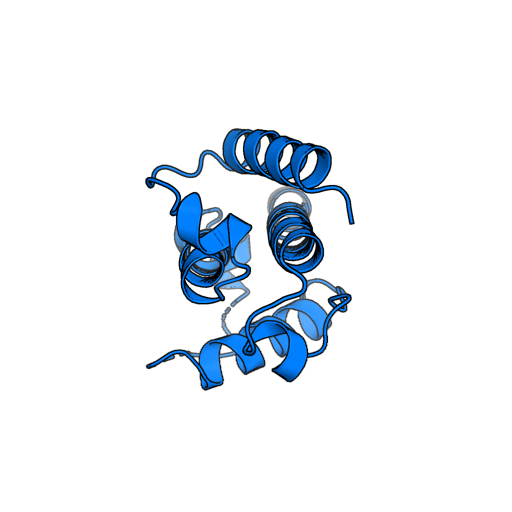O 1
ATOM 516 N N . PHE A 1 78 ? -1.45615 25.00429 24.39918 1.000 121.12176 73 PHE A N 1
ATOM 517 C CA . PHE A 1 78 ? -0.64752 24.42724 23.33149 1.000 114.41663 73 PHE A CA 1
ATOM 518 C C . PHE A 1 78 ? 0.53655 25.31932 22.98792 1.000 114.30732 73 PHE A C 1
ATOM 519 O O . PHE A 1 78 ? 1.65706 24.83126 22.80703 1.000 115.29906 73 PHE A O 1
ATOM 527 N N . ILE A 1 79 ? 0.30860 26.62947 22.88937 1.000 109.73932 74 ILE A N 1
ATOM 528 C CA . ILE A 1 79 ? 1.39710 27.54149 22.56101 1.000 106.11790 74 ILE A CA 1
ATOM 529 C C . ILE A 1 79 ? 2.42843 27.56199 23.67912 1.000 113.07672 74 ILE A C 1
ATOM 530 O O . ILE A 1 79 ? 3.63817 27.54355 23.42351 1.000 111.60699 74 ILE A O 1
ATOM 535 N N . ASP A 1 80 ? 1.97128 27.58072 24.93340 1.000 113.01348 75 ASP A N 1
ATOM 536 C CA . ASP A 1 80 ? 2.90344 27.56059 26.05541 1.000 126.06598 75 ASP A CA 1
ATOM 537 C C . ASP A 1 80 ? 3.72402 26.27709 26.06582 1.000 119.77930 75 ASP A C 1
ATOM 538 O O . ASP A 1 80 ? 4.93193 26.30390 26.33089 1.000 122.86147 75 ASP A O 1
ATOM 543 N N . ALA A 1 81 ? 3.08495 25.14200 25.77519 1.000 117.13848 76 ALA A N 1
ATOM 544 C CA . ALA A 1 81 ? 3.79296 23.86575 25.80376 1.000 115.54768 76 ALA A CA 1
ATOM 545 C C . ALA A 1 81 ? 4.81500 23.77276 24.67797 1.000 105.70311 76 ALA A C 1
ATOM 546 O O . ALA A 1 81 ? 5.92465 23.26506 24.87873 1.000 105.98990 76 ALA A O 1
ATOM 548 N N . VAL A 1 82 ? 4.45665 24.25826 23.48768 1.000 95.89147 77 VAL A N 1
ATOM 549 C CA . VAL A 1 82 ? 5.39145 24.26694 22.36610 1.000 89.93707 77 VAL A CA 1
ATOM 550 C C . VAL A 1 82 ? 6.61672 25.11130 22.69480 1.000 92.62099 77 VAL A C 1
ATOM 551 O O . VAL A 1 82 ? 7.75408 24.71019 22.41882 1.000 88.56118 77 VAL A O 1
ATOM 555 N N . TYR A 1 83 ? 6.40985 26.28537 23.30055 1.000 93.96304 78 TYR A N 1
ATOM 556 C CA . TYR A 1 83 ? 7.54060 27.14334 23.63766 1.000 95.01610 78 TYR A CA 1
ATOM 557 C C . TYR A 1 83 ? 8.46598 26.45714 24.63189 1.000 98.06296 78 TYR A C 1
ATOM 558 O O . TYR A 1 83 ? 9.68671 26.43980 24.44141 1.000 100.14976 78 TYR A O 1
ATOM 567 N N . LYS A 1 84 ? 7.90005 25.86054 25.68453 1.000 98.56899 79 LYS A N 1
ATOM 568 C CA . LYS A 1 84 ? 8.71035 25.12591 26.65030 1.000 100.60139 79 LYS A CA 1
ATOM 569 C C . LYS A 1 84 ? 9.43201 23.94977 25.99905 1.000 101.26367 79 LYS A C 1
ATOM 570 O O . LYS A 1 84 ? 10.59870 23.68418 26.31031 1.000 110.61539 79 LYS A O 1
ATOM 576 N N . LEU A 1 85 ? 8.75852 23.23280 25.09444 1.000 96.56459 80 LEU A N 1
ATOM 577 C CA . LEU A 1 85 ? 9.40657 22.11818 24.40832 1.000 94.81012 80 LEU A CA 1
ATOM 578 C C . LEU A 1 85 ? 10.60686 22.59219 23.59903 1.000 92.99559 80 LEU A C 1
ATOM 579 O O . LEU A 1 85 ? 11.69728 22.01511 23.69494 1.000 96.44710 80 LEU A O 1
ATOM 584 N N . LEU A 1 86 ? 10.42739 23.65514 22.80878 1.000 92.39670 81 LEU A N 1
ATOM 585 C CA . LEU A 1 86 ? 11.50347 24.15143 21.95647 1.000 95.47262 81 LEU A CA 1
ATOM 586 C C . LEU A 1 86 ? 12.69063 24.64930 22.76608 1.000 101.05967 81 LEU A C 1
ATOM 587 O O . LEU A 1 86 ? 13.83278 24.56154 22.30298 1.000 101.21032 81 LEU A O 1
ATOM 592 N N . ARG A 1 87 ? 12.44783 25.17389 23.96599 1.000 104.63678 82 ARG A N 1
ATOM 593 C CA . ARG A 1 87 ? 13.54870 25.66245 24.78347 1.000 111.69159 82 ARG A CA 1
ATOM 594 C C . ARG A 1 87 ? 14.31081 24.51390 25.43113 1.000 121.59965 82 ARG A C 1
ATOM 595 O O . ARG A 1 87 ? 15.54603 24.52810 25.46913 1.000 132.62803 82 ARG A O 1
ATOM 603 N N . ASP A 1 88 ? 13.59192 23.51009 25.93475 1.000 121.37605 83 ASP A N 1
ATOM 604 C CA . ASP A 1 88 ? 14.22329 22.41713 26.66694 1.000 125.30381 83 ASP A CA 1
ATOM 605 C C . ASP A 1 88 ? 14.83336 21.38535 25.72449 1.000 128.20308 83 ASP A C 1
ATOM 606 O O . ASP A 1 88 ? 16.02609 21.07367 25.81392 1.000 132.95221 83 ASP A O 1
ATOM 611 N N . GLN A 1 89 ? 14.02257 20.84574 24.81272 1.000 121.82474 84 GLN A N 1
ATOM 612 C CA . GLN A 1 89 ? 14.42013 19.70054 24.00373 1.000 116.26949 84 GLN A CA 1
ATOM 613 C C . GLN A 1 89 ? 15.16247 20.08821 22.73191 1.000 116.33748 84 GLN A C 1
ATOM 614 O O . GLN A 1 89 ? 16.04099 19.34029 22.28996 1.000 116.99465 84 GLN A O 1
ATOM 620 N N . PHE A 1 90 ? 14.83327 21.23182 22.12779 1.000 117.54206 85 PHE A N 1
ATOM 621 C CA . PHE A 1 90 ? 15.41575 21.63222 20.85356 1.000 115.92630 85 PHE A CA 1
ATOM 622 C C . PHE A 1 90 ? 16.31637 22.85507 20.94082 1.000 126.23426 85 PHE A C 1
ATOM 623 O O . PHE A 1 90 ? 16.89502 23.24303 19.91826 1.000 121.64953 85 PHE A O 1
ATOM 631 N N . ASN A 1 91 ? 16.43978 23.47470 22.11850 1.000 141.47059 86 ASN A N 1
ATOM 632 C CA . A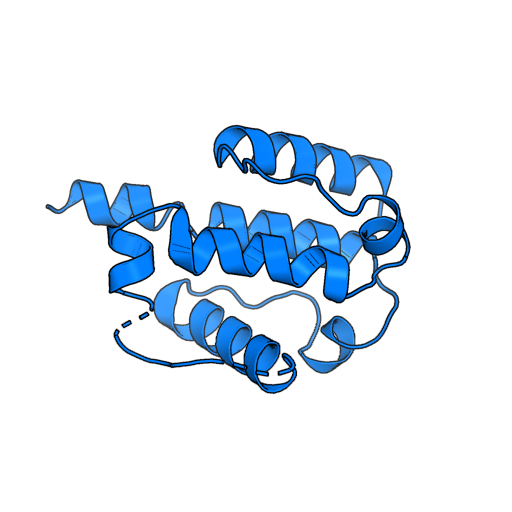SN A 1 91 ? 17.28902 24.65207 22.31116 1.000 148.51936 86 ASN A CA 1
ATOM 633 C C . ASN A 1 91 ? 16.94901 25.75675 21.31128 1.000 142.33087 86 ASN A C 1
ATOM 634 O O . ASN A 1 91 ? 17.83268 26.43154 20.77980 1.000 145.09753 86 ASN A O 1
ATOM 639 N N . TYR A 1 92 ? 15.65778 25.93909 21.04363 1.000 131.96292 87 TYR A N 1
ATOM 640 C CA . TYR A 1 92 ? 15.18639 26.95037 20.10670 1.000 117.20511 87 TYR A CA 1
ATOM 641 C C . TYR A 1 92 ? 14.32369 27.97082 20.83276 1.000 109.05116 87 TYR A C 1
ATOM 642 O O . TYR A 1 92 ? 13.34652 27.60711 21.49705 1.000 106.93346 87 TYR A O 1
ATOM 651 N N . LYS A 1 93 ? 14.68471 29.24381 20.69564 1.000 108.37885 88 LYS A N 1
ATOM 652 C CA . LYS A 1 93 ? 13.87222 30.34287 21.20306 1.000 113.86817 88 LYS A CA 1
ATOM 653 C C . LYS A 1 93 ? 13.21209 31.04797 20.02449 1.000 112.92170 88 LYS A C 1
ATOM 654 O O . LYS A 1 93 ? 13.91697 31.64484 19.19510 1.000 112.11956 88 LYS A O 1
ATOM 660 N N . PRO A 1 94 ? 11.88753 30.98969 19.88585 1.000 107.20124 89 PRO A N 1
ATOM 661 C CA . PRO A 1 94 ? 11.23322 31.65217 18.75251 1.000 100.68875 89 PRO A CA 1
ATOM 662 C C . PRO A 1 94 ? 11.44367 33.15873 18.77408 1.000 104.50634 89 PRO A C 1
ATOM 663 O O . PRO A 1 94 ? 11.68109 33.77235 19.81607 1.000 107.02081 89 PRO A O 1
ATOM 667 N N . ILE A 1 95 ? 11.34611 33.75421 17.58482 1.000 107.57038 90 ILE A N 1
ATOM 668 C CA . ILE A 1 95 ? 11.57941 35.18799 17.43873 1.000 107.59900 90 ILE A CA 1
ATOM 669 C C . ILE A 1 95 ? 10.44296 35.97808 18.07420 1.000 104.36064 90 ILE A C 1
ATOM 670 O O . ILE A 1 95 ? 10.66991 36.98967 18.74945 1.000 109.05998 90 ILE A O 1
ATOM 675 N N . LEU A 1 96 ? 9.20784 35.53121 17.87025 1.000 103.26721 91 LEU A N 1
ATOM 676 C CA . LEU A 1 96 ? 8.06112 36.13696 18.52355 1.000 102.15746 91 LEU A CA 1
ATOM 677 C C . LEU A 1 96 ? 7.89707 35.58191 19.93091 1.000 102.87141 91 LEU A C 1
ATOM 678 O O . LEU A 1 96 ? 8.26234 34.43681 20.21905 1.000 97.10690 91 LEU A O 1
ATOM 683 N N . THR A 1 97 ? 7.33225 36.40589 20.80807 1.000 107.67838 92 THR A N 1
ATOM 684 C CA . THR A 1 97 ? 6.94404 35.94013 22.12708 1.000 111.90293 92 THR A CA 1
ATOM 685 C C . THR A 1 97 ? 5.67398 35.10022 22.02104 1.000 110.38596 92 THR A C 1
ATOM 686 O O . THR A 1 97 ? 5.04409 35.00888 20.96256 1.000 107.53392 92 THR A O 1
ATOM 690 N N . LYS A 1 98 ? 5.29047 34.48166 23.14231 1.000 118.91713 93 LYS A N 1
ATOM 691 C CA . LYS A 1 98 ? 4.08012 33.66666 23.16707 1.000 114.97054 93 LYS A CA 1
ATOM 692 C C . LYS A 1 98 ? 2.85349 34.48811 22.78840 1.000 110.15947 93 LYS A C 1
ATOM 693 O O . LYS A 1 98 ? 1.96685 34.00157 22.07660 1.000 106.07903 93 LYS A O 1
ATOM 699 N N . LYS A 1 99 ? 2.78401 35.73808 23.25104 1.000 114.39186 94 LYS A N 1
ATOM 700 C CA . LYS A 1 99 ? 1.62293 36.56234 22.93959 1.000 119.36418 94 LYS A CA 1
ATOM 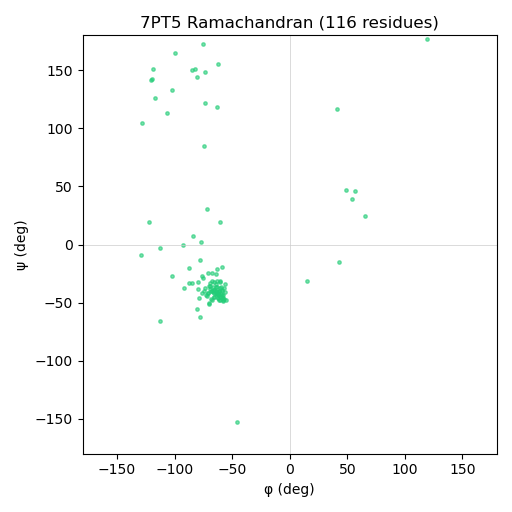701 C C . LYS A 1 99 ? 1.70226 37.16324 21.54056 1.000 116.99925 94 LYS A C 1
ATOM 702 O O . LYS A 1 99 ? 0.66317 37.34885 20.89783 1.000 116.67146 94 LYS A O 1
ATOM 708 N N . GLN A 1 100 ? 2.90788 37.46307 21.04453 1.000 112.90316 95 GLN A N 1
ATOM 709 C CA . GLN A 1 100 ? 3.03848 37.85421 19.64288 1.000 106.41434 95 GLN A CA 1
ATOM 710 C C . GLN A 1 100 ?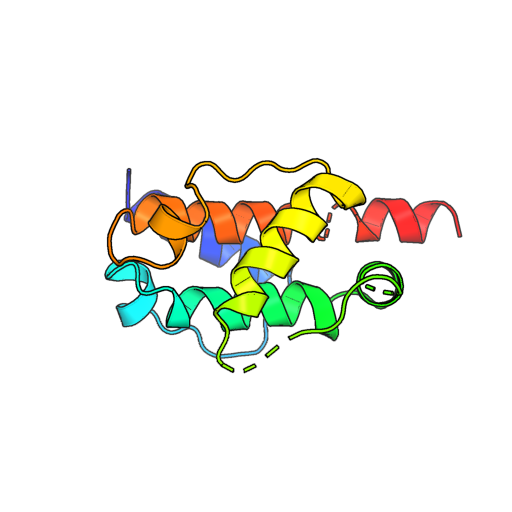 2.65400 36.71316 18.71398 1.000 105.68269 95 GLN A C 1
ATOM 711 O O . GLN A 1 100 ? 2.25422 36.94822 17.56771 1.000 109.26126 95 GLN A O 1
ATOM 717 N N . PHE A 1 101 ? 2.76935 35.47242 19.18179 1.000 99.25266 96 PHE A N 1
ATOM 718 C CA . PHE A 1 101 ? 2.35800 34.35573 18.34415 1.000 90.49071 96 PHE A CA 1
ATOM 719 C C . PHE A 1 101 ? 0.84670 34.16237 18.37561 1.000 89.79448 96 PHE A C 1
ATOM 720 O O . PHE A 1 101 ? 0.23857 33.85358 17.34545 1.000 81.62574 96 PHE A O 1
ATOM 728 N N . ILE A 1 102 ? 0.22183 34.34019 19.54052 1.000 101.73047 97 ILE A N 1
ATOM 729 C CA . ILE A 1 102 ? -1.21437 34.09869 19.62663 1.000 108.16963 97 ILE A CA 1
ATOM 730 C C . ILE A 1 102 ? -2.00244 35.23211 18.97269 1.000 111.90879 97 ILE A C 1
ATOM 731 O O . ILE A 1 102 ? -3.09574 35.00344 18.44308 1.000 112.44465 97 ILE A O 1
ATOM 736 N N . GLN A 1 103 ? -1.47120 36.45096 18.96816 1.000 116.30482 98 GLN A N 1
ATOM 737 C CA . GLN A 1 103 ? -2.15946 37.56881 18.34054 1.000 122.64109 98 GLN A CA 1
ATOM 738 C C . GLN A 1 103 ? -1.85546 37.60738 16.84742 1.000 117.34564 98 GLN A C 1
ATOM 739 O O . GLN A 1 103 ? -0.78877 37.17891 16.39697 1.000 110.17800 98 GLN A O 1
ATOM 745 N N . CYS A 1 104 ? -2.81273 38.12217 16.08029 1.000 123.05568 99 CYS A N 1
ATOM 746 C CA . CYS A 1 104 ? -2.65425 38.18883 14.63547 1.000 121.99503 99 CYS A CA 1
ATOM 747 C C . CYS A 1 104 ? -1.66405 39.28241 14.24978 1.000 122.20321 99 CYS A C 1
ATOM 748 O O . CYS A 1 104 ? -1.53928 40.30943 14.92138 1.000 128.71798 99 CYS A O 1
ATOM 751 N N . GLY A 1 105 ? -0.95689 39.04763 13.15447 1.000 114.22823 100 GLY A N 1
ATOM 752 C CA . GLY A 1 105 ? 0.11547 39.90970 12.70623 1.000 103.55532 100 GLY A CA 1
ATOM 753 C C . GLY A 1 105 ? 1.43478 39.16322 12.65383 1.000 89.82519 100 GLY A C 1
ATOM 754 O O . GLY A 1 105 ? 1.53658 37.99638 13.02490 1.000 82.45170 100 GLY A O 1
ATOM 755 N N . PHE A 1 106 ? 2.45683 39.87879 12.18352 1.000 87.56917 101 PHE A N 1
ATOM 756 C CA . PHE A 1 106 ? 3.79879 39.32330 12.00822 1.000 84.36469 101 PHE A CA 1
ATOM 757 C C . PHE A 1 106 ? 3.73906 37.98877 11.26469 1.000 79.00643 101 PHE A C 1
ATOM 758 O O . PHE A 1 106 ? 4.36335 36.99761 11.65282 1.000 79.61715 101 PHE A O 1
ATOM 766 N N . ALA A 1 107 ? 2.96772 37.98297 10.17209 1.000 78.79064 102 ALA A N 1
ATOM 767 C CA . ALA A 1 107 ? 2.67708 36.74806 9.44831 1.000 72.26398 102 ALA A CA 1
ATOM 768 C C . ALA A 1 107 ? 3.94498 36.09311 8.92464 1.000 72.64954 102 ALA A C 1
ATOM 769 O O . ALA A 1 107 ? 4.13530 34.88200 9.07522 1.000 75.52372 102 ALA A O 1
ATOM 771 N N . GLU A 1 108 ? 4.81480 36.87675 8.28248 1.000 73.03321 103 GLU A N 1
ATOM 772 C CA . GLU A 1 108 ? 6.05336 36.32125 7.75389 1.000 69.79060 103 GLU A CA 1
ATOM 773 C C . GLU A 1 108 ? 6.87575 35.65642 8.84938 1.000 71.72162 103 GLU A C 1
ATOM 774 O O . GLU A 1 108 ? 7.47959 34.60270 8.61773 1.000 66.78614 103 GLU A O 1
ATOM 780 N N . TRP A 1 109 ? 6.87965 36.23562 10.05405 1.000 71.09397 104 TRP A N 1
ATOM 781 C CA . TRP A 1 109 ? 7.67691 35.70785 11.15457 1.000 70.51048 104 TRP A CA 1
ATOM 782 C C . TRP A 1 109 ? 7.07654 34.42591 11.72571 1.000 72.25599 104 TRP A C 1
ATOM 783 O O . TRP A 1 109 ? 7.81991 33.51572 12.10519 1.000 73.24733 104 TRP A O 1
ATOM 794 N N . LYS A 1 110 ? 5.74133 34.33728 11.80004 1.000 71.67465 105 LYS A N 1
ATOM 795 C CA . LYS A 1 110 ? 5.10626 33.08967 12.21983 1.000 72.33847 105 LYS A CA 1
ATOM 796 C C . LYS A 1 110 ? 5.39423 31.97560 11.22752 1.000 66.16171 105 LYS A C 1
ATOM 797 O O . LYS A 1 110 ? 5.65698 30.83493 11.62356 1.000 60.15335 105 LYS A O 1
ATOM 803 N N . ILE A 1 111 ? 5.35824 32.29336 9.93139 1.000 62.51840 106 ILE A N 1
ATOM 804 C CA . ILE A 1 111 ? 5.66015 31.29394 8.91224 1.000 61.90307 106 ILE A CA 1
ATOM 805 C C . ILE A 1 111 ? 7.07912 30.77298 9.08190 1.000 63.24087 106 ILE A C 1
ATOM 806 O O . ILE A 1 111 ? 7.31951 29.56324 9.01960 1.000 64.30498 106 ILE A O 1
ATOM 811 N N . GLN A 1 112 ? 8.04279 31.67260 9.29995 1.000 67.64798 107 GLN A N 1
ATOM 812 C CA . GLN A 1 112 ? 9.42197 31.22667 9.44769 1.000 67.04627 107 GLN A CA 1
ATOM 813 C C . GLN A 1 112 ? 9.61678 30.42413 10.72962 1.000 65.54433 107 GLN A C 1
ATOM 814 O O . GLN A 1 112 ? 10.45747 29.51804 10.76896 1.000 65.37175 107 GLN A O 1
ATOM 820 N N . ILE A 1 113 ? 8.85801 30.74026 11.78239 1.000 62.48701 108 ILE A N 1
ATOM 821 C CA . ILE A 1 113 ? 8.93729 29.96229 13.01520 1.000 64.91429 108 ILE A CA 1
ATOM 822 C C . ILE A 1 113 ? 8.44393 28.54210 12.78400 1.000 63.71444 108 ILE A C 1
ATOM 823 O O . ILE A 1 113 ? 9.00949 27.57851 13.31626 1.000 67.01210 108 ILE A O 1
ATOM 828 N N . VAL A 1 114 ? 7.38279 28.38381 11.99249 1.000 57.57011 109 VAL A N 1
ATOM 829 C CA . VAL A 1 114 ? 6.96160 27.04004 11.61409 1.000 57.95055 109 VAL A CA 1
ATOM 830 C C . VAL A 1 114 ? 8.10379 26.31299 10.91881 1.000 65.95847 109 VAL A C 1
ATOM 831 O O . VAL A 1 114 ? 8.44089 25.17862 11.27796 1.000 68.34827 109 VAL A O 1
ATOM 835 N N . CYS A 1 115 ? 8.74598 26.97282 9.94309 1.000 61.73899 110 CYS A N 1
ATOM 836 C CA . CYS A 1 115 ? 9.90549 26.38615 9.26957 1.000 66.35350 110 CYS A CA 1
ATOM 837 C C . CYS A 1 115 ? 10.99976 26.01341 10.26282 1.000 69.38069 110 CYS A C 1
ATOM 838 O O . CYS A 1 115 ? 11.62571 24.95697 10.13307 1.000 70.50668 110 CYS A O 1
ATOM 841 N N . ASP A 1 116 ? 11.24999 26.87268 11.25668 1.000 67.80443 111 ASP A N 1
ATOM 842 C CA . ASP A 1 116 ? 12.30831 26.60417 12.22958 1.000 71.82187 111 ASP A CA 1
ATOM 843 C C . ASP A 1 116 ? 11.96494 25.40273 13.10202 1.000 72.31423 111 ASP A C 1
ATOM 844 O O . ASP A 1 116 ? 12.80064 24.51598 13.31527 1.000 73.07888 111 ASP A O 1
ATOM 849 N N . ILE A 1 117 ? 10.73871 25.37267 13.62923 1.000 71.58676 112 ILE A N 1
ATOM 850 C CA . ILE A 1 117 ? 10.28478 24.24061 14.43053 1.000 69.39649 112 ILE A CA 1
ATOM 851 C C . ILE A 1 117 ? 10.42576 22.94637 13.64187 1.000 67.55896 112 ILE A C 1
ATOM 852 O O . ILE A 1 117 ? 10.96994 21.95121 14.13473 1.000 65.65461 112 ILE A O 1
ATOM 857 N N . LEU A 1 118 ? 9.96007 22.95065 12.39378 1.000 61.55784 113 LEU A N 1
ATOM 858 C CA . LEU A 1 118 ? 10.02366 21.74137 11.58312 1.000 64.65361 113 LEU A CA 1
ATOM 859 C C . LEU A 1 118 ? 11.46249 21.34273 11.27335 1.000 76.49926 113 LEU A C 1
ATOM 860 O O . LEU A 1 118 ? 11.76183 20.14791 11.17292 1.000 81.73263 113 LEU A O 1
ATOM 865 N N . ASN A 1 119 ? 12.36693 22.31560 11.13554 1.000 72.77926 114 ASN A N 1
ATOM 866 C CA . ASN A 1 119 ? 13.77623 21.97972 10.95754 1.000 78.95815 114 ASN A CA 1
ATOM 867 C C . ASN A 1 119 ? 14.37274 21.40772 12.23645 1.000 79.05023 114 ASN A C 1
ATOM 868 O O . ASN A 1 119 ? 15.23461 20.52379 12.18268 1.000 81.50930 114 ASN A O 1
ATOM 873 N N . CYS A 1 120 ? 13.93405 21.90494 13.39471 1.000 73.69572 115 CYS A N 1
ATOM 874 C CA . CYS A 1 120 ? 14.38842 21.33373 14.65667 1.000 80.45576 115 CYS A CA 1
ATOM 875 C C . CYS A 1 120 ? 13.92742 19.89004 14.80053 1.000 77.02477 115 CYS A C 1
ATOM 876 O O . CYS A 1 120 ? 14.69576 19.02472 15.23575 1.000 81.06051 115 CYS A O 1
ATOM 879 N N . VAL A 1 121 ? 12.67224 19.61597 14.44060 1.000 73.22838 116 VAL A N 1
ATOM 880 C CA . VAL A 1 121 ? 12.13448 18.26473 14.54583 1.000 73.04236 116 VAL A CA 1
ATOM 881 C C . VAL A 1 121 ? 12.92901 17.30409 13.67275 1.000 79.29958 116 VAL A C 1
ATOM 882 O O . VAL A 1 121 ? 13.24242 16.18041 14.08290 1.000 82.69568 116 VAL A O 1
ATOM 894 N N . LYS A 1 123 ? 16.07760 17.69790 12.38627 1.000 112.95236 118 LYS A N 1
ATOM 895 C CA . LYS A 1 123 ? 17.44899 17.53763 12.85323 1.000 119.19223 118 LYS A CA 1
ATOM 896 C C . LYS A 1 123 ? 17.50039 16.73309 14.14649 1.000 119.57263 118 LYS A C 1
ATOM 897 O O . LYS A 1 123 ? 18.47380 16.01006 14.38686 1.000 125.60518 118 LYS A O 1
ATOM 903 N N . LYS A 1 124 ? 16.46100 16.83563 14.97963 1.000 108.15440 119 LYS A N 1
ATOM 904 C CA . LYS A 1 124 ? 16.39967 16.03410 16.19653 1.000 98.33150 119 LYS A CA 1
ATOM 905 C C . LYS A 1 124 ? 16.18519 14.56077 15.87347 1.000 98.93237 119 LYS A C 1
ATOM 906 O O . LYS A 1 124 ? 16.75835 13.68458 16.53208 1.000 105.15048 119 LYS A O 1
ATOM 912 N N . HIS A 1 125 ? 15.36586 14.26812 14.86009 1.000 93.19201 120 HIS A N 1
ATOM 913 C CA . HIS A 1 125 ? 15.15522 12.88089 14.45951 1.000 100.62363 120 HIS A CA 1
ATOM 914 C C . HIS A 1 125 ? 16.43107 12.26602 13.89981 1.000 113.18419 120 HIS A C 1
ATOM 915 O O . HIS A 1 125 ? 16.77595 11.12700 14.23530 1.000 110.99744 120 HIS A O 1
ATOM 922 N N . LYS A 1 126 ? 17.13465 12.99814 13.03231 1.000 119.59606 121 LYS A N 1
ATOM 923 C CA . LYS A 1 126 ? 18.38443 12.48863 12.47739 1.000 125.61280 121 LYS A CA 1
ATOM 924 C C . LYS A 1 126 ? 19.39953 12.21036 13.57728 1.000 128.53230 121 LYS A C 1
ATOM 925 O O . LYS A 1 126 ? 20.15388 11.23316 13.50815 1.000 134.95587 121 LYS A O 1
ATOM 931 N N . GLU A 1 127 ? 19.41988 13.05048 14.60976 1.000 120.03099 122 GLU A N 1
ATOM 932 C CA . GLU A 1 127 ? 20.38464 12.87468 15.68573 1.000 125.33897 122 GLU A CA 1
ATOM 933 C C . GLU A 1 127 ? 20.00322 11.70379 16.58607 1.000 129.65190 122 GLU A C 1
ATOM 934 O O . GLU A 1 127 ? 20.87051 10.93189 17.00766 1.000 130.57712 122 GLU A O 1
ATOM 940 N N . LEU A 1 128 ? 18.71185 11.54565 16.87920 1.000 131.92505 123 LEU A N 1
ATOM 941 C CA . LEU A 1 128 ? 18.27751 10.45591 17.74646 1.000 111.97243 123 LEU A CA 1
ATOM 942 C C . LEU A 1 128 ? 18.38189 9.11002 17.04308 1.000 122.94554 123 LEU A C 1
ATOM 943 O O . LEU A 1 128 ? 18.84952 8.13057 17.63634 1.000 130.44152 123 LEU A O 1
ATOM 948 N N . SER A 1 129 ? 17.94768 9.03649 15.78146 1.000 116.29554 124 SER A N 1
ATOM 949 C CA . SER A 1 129 ? 18.04324 7.78461 15.04041 1.000 124.76684 124 SER A CA 1
ATOM 950 C C . SER A 1 129 ? 19.48679 7.35014 14.84682 1.000 135.81561 124 SER A C 1
ATOM 951 O O . SER A 1 129 ? 19.73807 6.16585 14.60613 1.000 143.33683 124 SER A O 1
ATOM 954 N N . SER A 1 130 ? 20.43913 8.27880 14.95152 1.000 136.74684 125 SER A N 1
ATOM 955 C CA . SER A 1 130 ? 21.84197 7.92285 14.77279 1.000 146.27821 125 SER A CA 1
ATOM 956 C C . SER A 1 130 ? 22.35100 7.07276 15.93049 1.000 154.86587 125 SER A C 1
ATOM 957 O O . SER A 1 130 ? 22.93172 6.00275 15.71858 1.000 164.85992 125 SER A O 1
ATOM 960 N N . LEU A 1 131 ? 22.13915 7.52781 17.16324 1.000 155.84060 126 LEU A N 1
ATOM 961 C CA . LEU A 1 131 ? 22.74274 6.88166 18.32265 1.000 170.52107 126 LEU A CA 1
ATOM 962 C C . LEU A 1 131 ? 22.04849 5.58574 18.72848 1.000 176.80339 126 LEU A C 1
ATOM 963 O O . LEU A 1 131 ? 22.46203 4.96711 19.71527 1.000 183.22293 126 LEU A O 1
ATOM 968 N N . GLN A 1 132 ? 21.02274 5.15618 18.00131 1.000 173.66084 127 GLN A N 1
ATOM 969 C CA . GLN A 1 132 ? 20.32761 3.91605 18.32612 1.000 180.45097 127 GLN A CA 1
ATOM 970 C C . GLN A 1 132 ? 21.06543 2.70585 17.76227 1.000 188.56474 127 GLN A C 1
ATOM 971 O O . GLN A 1 132 ? 21.89043 2.09740 18.44412 1.000 197.12269 127 GLN A O 1
#

Radius of gyration: 13.62 Å; Cα contacts (8 Å, |Δi|>4): 122; chains: 1; bounding box: 31×36×30 Å